Protein AF-A0A1D9BB18-F1 (afdb_monomer)

Solvent-accessible surface area (backbone atoms only — not comparable to full-atom values): 7999 Å² total; per-residue (Å²): 136,85,79,82,79,79,83,80,82,73,86,51,72,66,56,55,52,52,49,52,52,54,51,51,54,53,50,54,52,51,54,51,51,53,55,52,52,53,50,52,51,51,54,53,50,52,49,52,51,38,48,51,52,28,53,52,53,41,49,53,48,51,51,42,22,69,76,50,79,64,62,58,87,60,49,74,48,77,45,83,54,94,90,47,59,33,42,39,34,37,45,72,45,86,51,99,67,30,36,36,44,36,22,36,26,33,37,60,48,100,82,74,45,81,46,74,45,78,47,73,49,76,45,65,60,82,84,78,86,72,76,81,79,84,129

Sequence (135 aa):
MGTAMSKQNGFSLIEVLISAVIIGVAAIVLARFQGEMMRGTMLAGERNEAVFLAQTKLEEARQAMLQTAGAVAAGATTVTGRTTSFTVTTAVGAGAASNRVQVTVAWTDAQNAGQRVVVMSNVPHNAGAVAAPPS

Nearest PDB structures (foldseek):
  6m82-assembly1_A-2  TM=7.960E-01  e=1.010E-01  Streptomyces fradiae
  6m83-assembly1_A-2  TM=7.903E-01  e=1.576E-01  Streptomyces fradiae
  4oqe-assembly1_A  TM=7.486E-01  e=1.491E-01  Streptomyces fradiae
  4oqd-assembly2_C  TM=7.799E-01  e=1.761E-01  Streptomyces fradiae
  3bxo-assembly1_B  TM=7.547E-01  e=5.661E-01  Streptomyces venezuelae

pLDDT: mean 87.96, std 12.68, range [47.84, 98.44]

Mean predicted aligned error: 9.13 Å

Radius of gyration: 31.16 Å; Cα contacts (8 Å, |Δi|>4): 157; chains: 1; bounding box: 75×40×101 Å

Secondary structure (DSSP, 8-state):
---------PPPHHHHHHHHHHHHHHHHHHHHHHHHHHHHHHHHHHHHHHHHHHHHHHHHHHHHHHHTTT----EEEEEE-SSSEEEEEEEEE--SSEEEEEEEEEEE-TTS-EEEEEEEEEEE-------PPP-

Foldseek 3Di:
DDDDDDDDDDDDPVNVVVVVVVVVVVVVVVVVVVVVVVLVVVVVVVVVVQVVVQVVVQVVQLVVCQVVQHDGDFDWDWDDDDQWIWIWTWDWADDDFWIKIKIKIWTQGPVRDIDIDIDMDTGGGCPPPPDDDDD

Structure (mmCIF, N/CA/C/O backbone):
data_AF-A0A1D9BB18-F1
#
_entry.id   AF-A0A1D9BB18-F1
#
loop_
_atom_site.group_PDB
_atom_site.id
_atom_site.type_symbol
_atom_site.label_atom_id
_atom_site.label_alt_id
_atom_site.label_comp_id
_atom_site.label_asym_id
_atom_site.label_entity_id
_atom_site.label_seq_id
_atom_site.pdbx_PDB_ins_code
_atom_site.Cartn_x
_atom_site.Cartn_y
_atom_site.Cartn_z
_atom_site.occupancy
_atom_site.B_iso_or_equiv
_atom_site.auth_seq_id
_atom_site.auth_comp_id
_atom_site.auth_asym_id
_atom_site.auth_atom_id
_atom_site.pdbx_PDB_model_num
ATOM 1 N N . MET A 1 1 ? -53.951 30.790 49.447 1.00 55.12 1 MET A N 1
ATOM 2 C CA . MET A 1 1 ? -52.999 30.727 48.319 1.00 55.12 1 MET A CA 1
ATOM 3 C C . MET A 1 1 ? -52.118 29.505 48.552 1.00 55.12 1 MET A C 1
ATOM 5 O O . MET A 1 1 ? -51.197 29.577 49.349 1.00 55.12 1 MET A O 1
ATOM 9 N N . GLY A 1 2 ? -52.522 28.343 48.029 1.00 55.94 2 GLY A N 1
ATOM 10 C CA . GLY A 1 2 ? -51.846 27.068 48.296 1.00 55.94 2 GLY A CA 1
ATOM 11 C C . GLY A 1 2 ? -50.693 26.864 47.322 1.00 55.94 2 GLY A C 1
ATOM 12 O O . GLY A 1 2 ? -50.916 26.814 46.116 1.00 55.94 2 GLY A O 1
ATOM 13 N N . THR A 1 3 ? -49.469 26.779 47.829 1.00 66.56 3 THR A N 1
ATOM 14 C CA . THR A 1 3 ? -48.289 26.431 47.039 1.00 66.56 3 THR A CA 1
ATOM 15 C C . THR A 1 3 ? -48.303 24.926 46.775 1.00 66.56 3 THR A C 1
ATOM 17 O O . THR A 1 3 ? -48.163 24.114 47.688 1.00 66.56 3 THR A O 1
ATOM 20 N N . ALA A 1 4 ? -48.518 24.531 45.520 1.00 63.97 4 ALA A N 1
ATOM 21 C CA . ALA A 1 4 ? -48.378 23.140 45.109 1.00 63.97 4 ALA A CA 1
ATOM 22 C C . ALA A 1 4 ? -46.899 22.738 45.224 1.00 63.97 4 ALA A C 1
ATOM 24 O O . ALA A 1 4 ? -46.048 23.236 44.489 1.00 63.97 4 ALA A O 1
ATOM 25 N N . MET A 1 5 ? -46.584 21.866 46.180 1.00 66.75 5 MET A N 1
ATOM 26 C CA . MET A 1 5 ? -45.234 21.350 46.380 1.00 66.75 5 MET A CA 1
ATOM 27 C C . MET A 1 5 ? -44.941 20.302 45.299 1.00 66.75 5 MET A C 1
ATOM 29 O O . MET A 1 5 ? -45.497 19.204 45.312 1.00 66.75 5 MET A O 1
ATOM 33 N N . SER A 1 6 ? -44.098 20.651 44.326 1.00 70.50 6 SER A N 1
ATOM 34 C CA . SER A 1 6 ? -43.636 19.724 43.292 1.00 70.50 6 SER A CA 1
ATOM 35 C C . SER A 1 6 ? -42.808 18.607 43.935 1.00 70.50 6 SER A C 1
ATOM 37 O O . SER A 1 6 ? -41.748 18.878 44.503 1.00 70.50 6 SER A O 1
ATOM 39 N N . LYS A 1 7 ? -43.266 17.353 43.848 1.00 71.50 7 LYS A N 1
ATOM 40 C CA . LYS A 1 7 ? -42.459 16.189 44.240 1.00 71.50 7 LYS A CA 1
ATOM 41 C C . LYS A 1 7 ? -41.242 16.096 43.320 1.00 71.50 7 LYS A C 1
ATOM 43 O O . LYS A 1 7 ? -41.381 15.825 42.131 1.00 71.50 7 LYS A O 1
ATOM 48 N N . GLN A 1 8 ? -40.058 16.333 43.874 1.00 70.94 8 GLN A N 1
ATOM 49 C CA . GLN A 1 8 ? -38.796 16.048 43.201 1.00 70.94 8 GLN A CA 1
ATOM 50 C C . GLN A 1 8 ? -38.583 14.532 43.219 1.00 70.94 8 GLN A C 1
ATOM 52 O O . GLN A 1 8 ? -38.280 13.952 44.260 1.00 70.94 8 GLN A O 1
ATOM 57 N N . ASN A 1 9 ? -38.785 13.883 42.074 1.00 72.69 9 ASN A N 1
ATOM 58 C CA . ASN A 1 9 ? -38.415 12.483 41.895 1.00 72.69 9 ASN A CA 1
ATOM 59 C C . ASN A 1 9 ? -36.897 12.434 41.672 1.00 72.69 9 ASN A C 1
ATOM 61 O O . ASN A 1 9 ? -36.410 12.903 40.646 1.00 72.69 9 ASN A O 1
ATOM 65 N N . GLY A 1 10 ? -36.151 11.945 42.664 1.00 73.69 10 GLY A N 1
ATOM 66 C CA . GLY A 1 10 ? -34.711 11.713 42.538 1.00 73.69 10 GLY A CA 1
ATOM 67 C C . GLY A 1 10 ? -34.398 10.503 41.652 1.00 73.69 10 GLY A C 1
ATOM 68 O O . GLY A 1 10 ? -35.246 9.633 41.460 1.00 73.69 10 GLY A O 1
ATOM 69 N N . PHE A 1 11 ? -33.171 10.442 41.134 1.00 76.50 11 PHE A N 1
ATOM 70 C CA . PHE A 1 11 ? -32.680 9.299 40.362 1.00 76.50 11 PHE A CA 1
ATOM 71 C C . PHE A 1 11 ? -32.554 8.054 41.243 1.00 76.50 11 PHE A C 1
ATOM 73 O O . PHE A 1 11 ? -32.025 8.117 42.357 1.00 76.50 11 PHE A O 1
ATOM 80 N N . SER A 1 12 ? -33.014 6.911 40.736 1.00 88.44 12 SER A N 1
ATOM 81 C CA . SER A 1 12 ? -32.839 5.634 41.431 1.00 88.44 12 SER A CA 1
ATOM 82 C C . SER A 1 12 ? -31.416 5.100 41.235 1.00 88.44 12 SER A C 1
ATOM 84 O O . SER A 1 12 ? -30.830 5.251 40.165 1.00 88.44 12 SER A O 1
ATOM 86 N N . LEU A 1 13 ? -30.855 4.409 42.234 1.00 91.06 13 LEU A N 1
ATOM 87 C CA . LEU A 1 13 ? -29.525 3.789 42.120 1.00 91.06 13 LEU A CA 1
ATOM 88 C C . LEU A 1 13 ? -29.441 2.839 40.912 1.00 91.06 13 LEU A C 1
ATOM 90 O O . LEU A 1 13 ? -28.436 2.822 40.205 1.00 91.06 13 LEU A O 1
ATOM 94 N N . ILE A 1 14 ? -30.514 2.089 40.637 1.00 93.00 14 ILE A N 1
ATOM 95 C CA . ILE A 1 14 ? -30.572 1.181 39.484 1.00 93.00 14 ILE A CA 1
ATOM 96 C C . ILE A 1 14 ? -30.512 1.935 38.152 1.00 93.00 14 ILE A C 1
ATOM 98 O O . ILE A 1 14 ? -29.902 1.458 37.203 1.00 93.00 14 ILE A O 1
ATOM 102 N N . GLU A 1 15 ? -31.090 3.132 38.088 1.00 93.44 15 GLU A N 1
ATOM 103 C CA . GLU A 1 15 ? -31.108 3.962 36.884 1.00 93.44 15 GLU A CA 1
ATOM 104 C C . GLU A 1 15 ? -29.708 4.495 36.564 1.00 93.44 15 GLU A C 1
ATOM 106 O O . GLU A 1 15 ? -29.271 4.457 35.412 1.00 93.44 15 GLU A O 1
ATOM 111 N N . VAL A 1 16 ? -28.960 4.896 37.597 1.00 94.81 16 VAL A N 1
ATOM 112 C CA . VAL A 1 16 ? -27.552 5.294 37.463 1.00 94.81 16 VAL A CA 1
ATOM 113 C C . VAL A 1 16 ? -26.694 4.111 37.012 1.00 94.81 16 VAL A C 1
ATOM 115 O O . VAL A 1 16 ? -25.857 4.273 36.126 1.00 94.81 16 VAL A O 1
ATOM 118 N N . LEU A 1 17 ? -26.923 2.912 37.557 1.00 96.69 17 LEU A N 1
ATOM 119 C CA . LEU A 1 17 ? -26.198 1.704 37.149 1.00 96.69 17 LEU A CA 1
ATOM 120 C C . LEU A 1 17 ? -26.494 1.313 35.696 1.00 96.69 17 LEU A C 1
ATOM 122 O O . LEU A 1 17 ? -25.565 1.023 34.946 1.00 96.69 17 LEU A O 1
ATOM 126 N N . ILE A 1 18 ? -27.758 1.361 35.267 1.00 96.19 18 ILE A N 1
ATOM 127 C CA . ILE A 1 18 ? -28.137 1.100 33.870 1.00 96.19 18 ILE A CA 1
ATOM 128 C C . ILE A 1 18 ? -27.487 2.135 32.946 1.00 96.19 18 ILE A C 1
ATOM 130 O O . ILE A 1 18 ? -26.890 1.770 31.934 1.00 96.19 18 ILE A O 1
ATOM 134 N N . SER A 1 19 ? -27.533 3.415 33.319 1.00 96.88 19 SER A N 1
ATOM 135 C CA . SER A 1 19 ? -26.901 4.496 32.555 1.00 96.88 19 SER A CA 1
ATOM 136 C C . SER A 1 19 ? -25.390 4.289 32.432 1.00 96.88 19 SER A C 1
ATOM 138 O O . SER A 1 19 ? -24.836 4.402 31.339 1.00 96.88 19 SER A O 1
ATOM 140 N N . ALA A 1 20 ? -24.722 3.913 33.526 1.00 96.81 20 ALA A N 1
ATOM 141 C CA . ALA A 1 20 ? -23.294 3.614 33.531 1.00 96.81 20 ALA A CA 1
ATOM 142 C C . ALA A 1 20 ? -22.947 2.435 32.608 1.00 96.81 20 ALA A C 1
ATOM 144 O O . ALA A 1 20 ? -21.962 2.506 31.876 1.00 96.81 20 ALA A O 1
ATOM 145 N N . VAL A 1 21 ? -23.772 1.382 32.583 1.00 98.12 21 VAL A N 1
ATOM 146 C CA . VAL A 1 21 ? -23.590 0.244 31.668 1.00 98.12 21 VAL A CA 1
ATOM 147 C C . VAL A 1 21 ? -23.740 0.681 30.211 1.00 98.12 21 VAL A C 1
ATOM 149 O O . VAL A 1 21 ? -22.887 0.349 29.389 1.00 98.12 21 VAL A O 1
ATOM 152 N N . ILE A 1 22 ? -24.775 1.460 29.885 1.00 98.12 22 ILE A N 1
ATOM 153 C CA . ILE A 1 22 ? -25.003 1.959 28.520 1.00 98.12 22 ILE A CA 1
ATOM 154 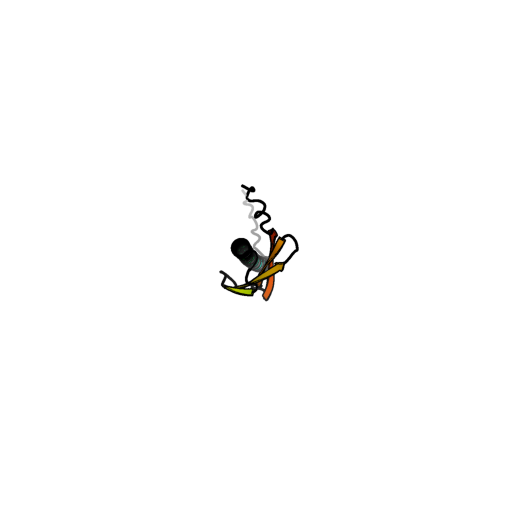C C . ILE A 1 22 ? -23.814 2.807 28.050 1.00 98.12 22 ILE A C 1
ATOM 156 O O . ILE A 1 22 ? -23.291 2.585 26.957 1.00 98.12 22 ILE A O 1
ATOM 160 N N . ILE A 1 23 ? -23.345 3.737 28.888 1.00 98.19 23 ILE A N 1
ATOM 161 C CA . ILE A 1 23 ? -22.183 4.584 28.587 1.00 98.19 23 ILE A CA 1
ATOM 162 C C . ILE A 1 23 ? -20.918 3.733 28.435 1.00 98.19 23 ILE A C 1
ATOM 164 O O . ILE A 1 23 ? -20.143 3.954 27.505 1.00 98.19 23 ILE A O 1
ATOM 168 N N . GLY A 1 24 ? -20.723 2.735 29.299 1.00 98.44 24 GLY A N 1
ATOM 169 C CA . GLY A 1 24 ? -19.590 1.815 29.220 1.00 98.44 24 GLY A CA 1
ATOM 170 C C . GLY A 1 24 ? -19.546 1.061 27.890 1.00 98.44 24 GLY A C 1
ATOM 171 O O . GLY A 1 24 ? -18.508 1.030 27.229 1.00 98.44 24 GLY A O 1
ATOM 172 N N . VAL A 1 25 ? -20.681 0.517 27.444 1.00 98.25 25 VAL A N 1
ATOM 173 C CA . VAL A 1 25 ? -20.781 -0.166 26.144 1.00 98.25 25 VAL A CA 1
ATOM 174 C C . VAL A 1 25 ? -20.522 0.807 24.991 1.00 98.25 25 VAL A C 1
ATOM 176 O O . VAL A 1 25 ? -19.739 0.493 24.092 1.00 98.25 25 VAL A O 1
ATOM 179 N N . ALA A 1 26 ? -21.116 2.002 25.030 1.00 98.06 26 ALA A N 1
ATOM 180 C CA . ALA A 1 26 ? -20.902 3.025 24.009 1.00 98.06 26 ALA A CA 1
ATOM 181 C C . ALA A 1 26 ? -19.420 3.432 23.900 1.00 98.06 26 ALA A C 1
ATOM 183 O O . ALA A 1 26 ? -18.883 3.537 22.795 1.00 98.06 26 ALA A O 1
ATOM 184 N N . ALA A 1 27 ? -18.732 3.589 25.034 1.00 98.19 27 ALA A N 1
ATOM 185 C CA . ALA A 1 27 ? -17.313 3.923 25.077 1.00 98.19 27 ALA A CA 1
ATOM 186 C C . ALA A 1 27 ? -16.432 2.822 24.463 1.00 98.19 27 ALA A C 1
ATOM 188 O O . ALA A 1 27 ? -15.505 3.130 23.714 1.00 98.19 27 ALA A O 1
ATOM 189 N N . ILE A 1 28 ? -16.739 1.542 24.712 1.00 98.12 28 ILE A N 1
ATOM 190 C CA . ILE A 1 28 ? -16.004 0.411 24.118 1.00 98.12 28 ILE A CA 1
ATOM 191 C C . ILE A 1 28 ? -16.156 0.405 22.594 1.00 98.12 28 ILE A C 1
ATOM 193 O O . ILE A 1 28 ? -15.169 0.244 21.873 1.00 98.12 28 ILE A O 1
ATOM 197 N N . VAL A 1 29 ? -17.378 0.599 22.089 1.00 97.88 29 VAL A N 1
ATOM 198 C CA . VAL A 1 29 ? -17.634 0.657 20.642 1.00 97.88 29 VAL A CA 1
ATOM 199 C C . VAL A 1 29 ? -16.862 1.811 20.008 1.00 97.88 29 VAL A C 1
ATOM 201 O O . VAL A 1 29 ? -16.175 1.615 19.005 1.00 97.88 29 VAL A O 1
ATOM 204 N N . LEU A 1 30 ? -16.908 2.994 20.624 1.00 97.75 30 LEU A N 1
ATOM 205 C CA . LEU A 1 30 ? -16.191 4.167 20.137 1.00 97.75 30 LEU A CA 1
ATOM 206 C C . LEU A 1 30 ? -14.670 3.951 20.126 1.00 97.75 30 LEU A C 1
ATOM 208 O O . LEU A 1 30 ? -14.011 4.302 19.149 1.00 97.75 30 LEU A O 1
ATOM 212 N N . ALA A 1 31 ? -14.111 3.341 21.172 1.00 97.06 31 ALA A N 1
ATOM 213 C CA . ALA A 1 31 ? -12.685 3.035 21.240 1.00 97.06 31 ALA A CA 1
ATOM 214 C C . ALA A 1 31 ? -12.248 2.094 20.104 1.00 97.06 31 ALA A C 1
ATOM 216 O O . ALA A 1 31 ? -11.216 2.314 19.467 1.00 97.06 31 ALA A O 1
ATOM 217 N N . ARG A 1 32 ? -13.059 1.072 19.799 1.00 95.88 32 ARG A N 1
ATOM 218 C CA . ARG A 1 32 ? -12.797 0.164 18.673 1.00 95.88 32 ARG A CA 1
ATOM 219 C C . ARG A 1 32 ? -12.862 0.883 17.328 1.00 95.88 32 ARG A C 1
ATOM 221 O O . ARG A 1 32 ? -11.955 0.714 16.517 1.00 95.88 32 ARG A O 1
ATOM 228 N N . PHE A 1 33 ? -13.882 1.714 17.127 1.00 96.38 33 PHE A N 1
ATOM 229 C CA . PHE A 1 33 ? -14.044 2.502 15.907 1.00 96.38 33 PHE A CA 1
ATOM 230 C C . PHE A 1 33 ? -12.846 3.429 15.654 1.00 96.38 33 PHE A C 1
ATOM 232 O O . PHE A 1 33 ? -12.308 3.458 14.548 1.00 96.38 33 PHE A O 1
ATOM 239 N N . GLN A 1 34 ? -12.368 4.133 16.686 1.00 96.25 34 GLN A N 1
ATOM 240 C CA . GLN A 1 34 ? -11.176 4.981 16.571 1.00 96.25 34 GLN A CA 1
ATOM 241 C C . GLN A 1 34 ? -9.940 4.171 16.151 1.00 96.25 34 GLN A C 1
ATOM 243 O O . GLN A 1 34 ? -9.201 4.588 15.257 1.00 96.25 34 GLN A O 1
ATOM 248 N N . GLY A 1 35 ? -9.746 2.985 16.737 1.00 93.00 35 GLY A N 1
ATOM 249 C CA . GLY A 1 35 ? -8.650 2.087 16.371 1.00 93.00 35 GLY A CA 1
ATOM 250 C C . GLY A 1 35 ? -8.707 1.626 14.911 1.00 93.00 35 GLY A C 1
ATOM 251 O O . GLY A 1 35 ? -7.684 1.616 14.225 1.00 93.00 35 GLY A O 1
ATOM 252 N N . GLU A 1 36 ? -9.891 1.277 14.408 1.00 94.06 36 GLU A N 1
ATOM 253 C CA . GLU A 1 36 ? -10.089 0.882 13.007 1.00 94.06 36 GLU A CA 1
ATOM 254 C C . GLU A 1 36 ? -9.844 2.046 12.040 1.00 94.06 36 GLU A C 1
ATOM 256 O O . GLU A 1 36 ? -9.161 1.876 11.030 1.00 94.06 36 GLU A O 1
ATOM 261 N N . MET A 1 37 ? -10.314 3.246 12.377 1.00 95.50 37 MET A N 1
ATOM 262 C CA . MET A 1 37 ? -10.139 4.439 11.549 1.00 95.50 37 MET A CA 1
ATOM 263 C C . MET A 1 37 ? -8.664 4.854 11.423 1.00 95.50 37 MET A C 1
ATOM 265 O O . MET A 1 37 ? -8.191 5.155 10.321 1.00 95.50 37 MET A O 1
ATOM 269 N N . MET A 1 38 ? -7.898 4.809 12.519 1.00 93.50 38 MET A N 1
ATOM 270 C CA . MET A 1 38 ? -6.452 5.065 12.478 1.00 93.50 38 MET A CA 1
ATOM 271 C C . MET A 1 38 ? -5.721 4.039 11.604 1.00 93.50 38 MET A C 1
ATOM 273 O O . MET A 1 38 ? -4.901 4.414 10.766 1.00 93.50 38 MET A O 1
ATOM 277 N N . ARG A 1 39 ? -6.054 2.748 11.739 1.00 92.00 39 ARG A N 1
ATOM 278 C CA . ARG A 1 39 ? -5.481 1.677 10.904 1.00 92.00 39 ARG A CA 1
ATOM 279 C C . ARG A 1 39 ? -5.804 1.869 9.427 1.00 92.00 39 ARG A C 1
ATOM 281 O O . ARG A 1 39 ? -4.903 1.774 8.599 1.00 92.00 39 ARG A O 1
ATOM 288 N N . GLY A 1 40 ? -7.055 2.199 9.105 1.00 93.38 40 GLY A N 1
ATOM 289 C CA . GLY A 1 40 ? -7.473 2.501 7.737 1.00 93.38 40 GLY A CA 1
ATOM 290 C C . GLY A 1 40 ? -6.689 3.667 7.132 1.00 93.38 40 GLY A C 1
ATOM 291 O 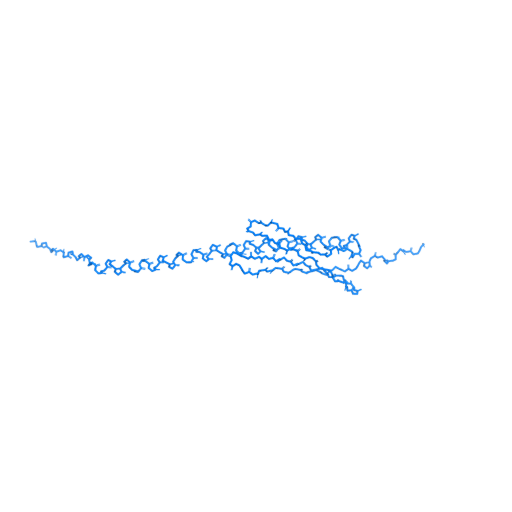O . GLY A 1 40 ? -6.283 3.605 5.973 1.00 93.38 40 GLY A O 1
ATOM 292 N N . THR A 1 41 ? -6.396 4.692 7.935 1.00 93.69 41 THR A N 1
ATOM 293 C CA . THR A 1 41 ? -5.613 5.860 7.506 1.00 93.69 41 THR A CA 1
ATOM 294 C C . THR A 1 41 ? -4.152 5.497 7.227 1.00 93.69 41 THR A C 1
ATOM 296 O O . THR A 1 41 ? -3.603 5.917 6.209 1.00 93.69 41 THR A O 1
ATOM 299 N N . MET A 1 42 ? -3.527 4.683 8.087 1.00 93.19 42 MET A N 1
ATOM 300 C CA . MET A 1 42 ? -2.159 4.194 7.863 1.00 93.19 42 MET A CA 1
ATOM 301 C C . MET A 1 42 ? -2.067 3.334 6.601 1.00 93.19 42 MET A C 1
ATOM 303 O O . MET A 1 42 ? -1.226 3.605 5.749 1.00 93.19 42 MET A O 1
ATOM 307 N N . LEU A 1 43 ? -2.980 2.372 6.428 1.00 95.06 43 LEU A N 1
ATOM 308 C CA . LEU A 1 43 ? -3.016 1.511 5.243 1.00 95.06 43 LEU A CA 1
ATOM 309 C C . LEU A 1 43 ? -3.227 2.318 3.952 1.00 95.06 43 LEU A C 1
ATOM 311 O O . LEU A 1 43 ? -2.603 2.036 2.930 1.00 95.06 43 LEU A O 1
ATOM 315 N N . ALA A 1 44 ? -4.092 3.336 3.979 1.00 95.50 44 ALA A N 1
ATOM 316 C CA . ALA A 1 44 ? -4.273 4.235 2.841 1.00 95.50 44 ALA A CA 1
ATOM 317 C C . ALA A 1 44 ? -2.987 5.022 2.529 1.00 95.50 44 ALA A C 1
ATOM 319 O O . ALA A 1 44 ? -2.616 5.155 1.363 1.00 95.50 44 ALA A O 1
ATOM 320 N N . GLY A 1 45 ? -2.280 5.494 3.561 1.00 95.75 45 GLY A N 1
ATOM 321 C CA . GLY A 1 45 ? -0.979 6.148 3.423 1.00 95.75 45 GLY A CA 1
ATOM 322 C C . GLY A 1 45 ? 0.075 5.241 2.784 1.00 95.75 45 GLY A C 1
ATOM 323 O O . GLY A 1 45 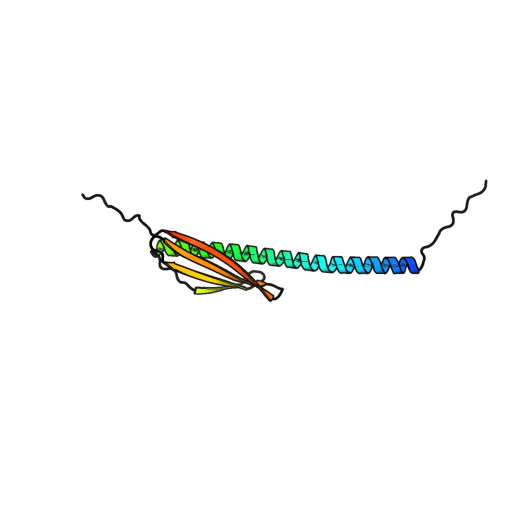? 0.701 5.639 1.804 1.00 95.75 45 GLY A O 1
ATOM 324 N N . GLU A 1 46 ? 0.206 4.010 3.278 1.00 96.38 46 GLU A N 1
ATOM 325 C CA . GLU A 1 46 ? 1.116 2.994 2.732 1.00 96.38 46 GLU A CA 1
ATOM 326 C C . GLU A 1 46 ? 0.811 2.677 1.269 1.00 96.38 46 GLU A C 1
ATOM 328 O O . GLU A 1 46 ? 1.721 2.599 0.448 1.00 96.38 46 GLU A O 1
ATOM 333 N N . ARG A 1 47 ? -0.472 2.542 0.910 1.00 96.50 47 ARG A N 1
ATOM 334 C CA . ARG A 1 47 ? -0.890 2.307 -0.479 1.00 96.50 47 ARG A CA 1
ATOM 335 C C . ARG A 1 47 ? -0.541 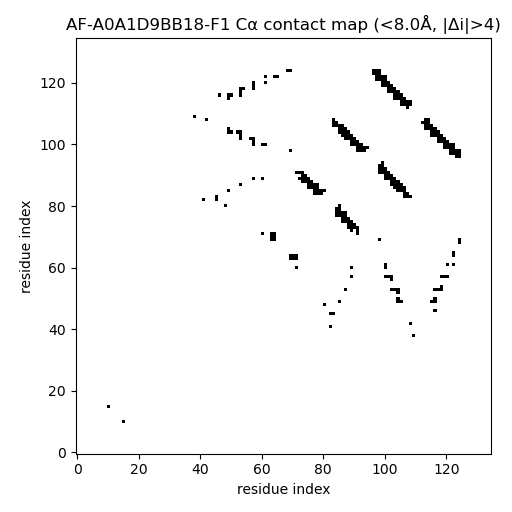3.477 -1.390 1.00 96.50 47 ARG A C 1
ATOM 337 O O . ARG A 1 47 ? -0.057 3.245 -2.494 1.00 96.50 47 ARG A O 1
ATOM 344 N N . ASN A 1 48 ? -0.761 4.710 -0.942 1.00 97.06 48 ASN A N 1
ATOM 345 C CA . ASN A 1 48 ? -0.414 5.897 -1.723 1.00 97.06 48 ASN A CA 1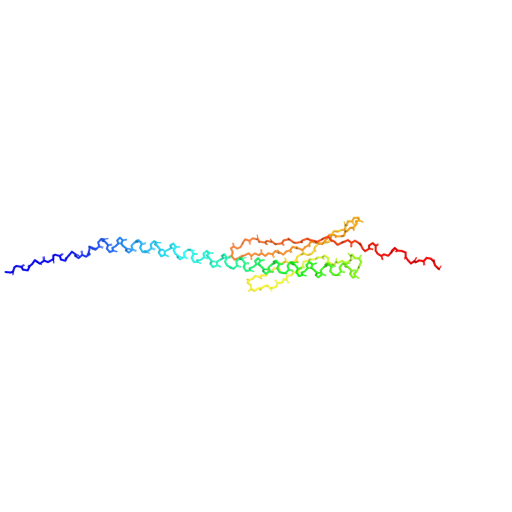
ATOM 346 C C . ASN A 1 48 ? 1.099 5.987 -1.955 1.00 97.06 48 ASN A C 1
ATOM 348 O O . ASN A 1 48 ? 1.535 6.255 -3.074 1.00 97.06 48 ASN A O 1
ATOM 352 N N . GLU A 1 49 ? 1.897 5.706 -0.925 1.00 97.00 49 GLU A N 1
ATOM 353 C CA . GLU A 1 49 ? 3.355 5.652 -1.034 1.00 97.00 49 GLU A CA 1
ATOM 354 C C . GLU A 1 49 ? 3.809 4.522 -1.969 1.00 97.00 49 GLU A C 1
ATOM 356 O O . GLU A 1 49 ? 4.619 4.751 -2.865 1.00 97.00 49 GLU A O 1
ATOM 361 N N . ALA A 1 50 ? 3.223 3.329 -1.847 1.00 97.56 50 ALA A N 1
ATOM 362 C CA . ALA A 1 50 ? 3.516 2.203 -2.725 1.00 97.56 50 ALA A CA 1
ATOM 363 C C . ALA A 1 50 ? 3.183 2.500 -4.193 1.00 97.56 50 ALA A C 1
ATOM 365 O O . ALA A 1 50 ? 3.969 2.158 -5.074 1.00 97.56 50 ALA A O 1
ATOM 366 N N . VAL A 1 51 ? 2.048 3.152 -4.474 1.00 97.62 51 VAL A N 1
ATOM 367 C CA . VAL A 1 51 ? 1.674 3.586 -5.831 1.00 97.62 51 VAL A CA 1
ATOM 368 C C . VAL A 1 51 ? 2.668 4.612 -6.364 1.00 97.62 51 VAL A C 1
ATOM 370 O O . VAL A 1 51 ? 3.118 4.480 -7.502 1.00 97.62 51 VAL A O 1
ATOM 373 N N . PHE A 1 52 ? 3.051 5.596 -5.552 1.00 96.88 52 PHE A N 1
ATOM 374 C CA . PHE A 1 52 ? 4.037 6.599 -5.944 1.00 96.88 52 PHE A CA 1
ATOM 375 C C . PHE A 1 52 ? 5.401 5.966 -6.263 1.00 96.88 52 PHE A C 1
ATOM 377 O O . PHE A 1 52 ? 5.987 6.242 -7.314 1.00 96.88 52 PHE A O 1
ATOM 384 N N . LEU A 1 53 ? 5.880 5.056 -5.407 1.00 96.75 53 LEU A N 1
ATOM 385 C CA . LEU A 1 53 ? 7.108 4.293 -5.637 1.00 96.75 53 LEU A CA 1
ATOM 386 C C . LEU A 1 53 ? 7.008 3.437 -6.904 1.00 96.75 53 LEU A C 1
ATOM 388 O O . LEU A 1 53 ? 7.938 3.425 -7.710 1.00 96.75 53 LEU A O 1
ATOM 392 N N . ALA A 1 54 ? 5.878 2.757 -7.106 1.00 97.25 54 ALA A N 1
ATOM 393 C CA . ALA A 1 54 ? 5.632 1.924 -8.276 1.00 97.25 54 ALA A CA 1
ATOM 394 C C . ALA A 1 54 ? 5.699 2.744 -9.571 1.00 97.25 54 ALA A C 1
ATOM 396 O O . ALA A 1 54 ? 6.392 2.352 -10.507 1.00 97.25 54 ALA A O 1
ATOM 397 N N . GLN A 1 55 ? 5.018 3.892 -9.616 1.00 96.94 55 GLN A N 1
ATOM 398 C CA . GLN A 1 55 ? 4.999 4.783 -10.778 1.00 96.94 55 GLN A CA 1
ATOM 399 C C . GLN A 1 55 ? 6.377 5.378 -11.064 1.00 96.94 55 GLN A C 1
ATOM 401 O O . GLN A 1 55 ? 6.830 5.343 -12.205 1.00 96.94 55 GLN A O 1
ATOM 406 N N . THR A 1 56 ? 7.069 5.857 -10.028 1.00 96.00 56 THR A N 1
ATOM 407 C CA . THR A 1 56 ? 8.421 6.417 -10.162 1.00 96.00 56 THR A CA 1
ATOM 408 C C . THR A 1 56 ? 9.381 5.379 -10.737 1.00 96.00 56 THR A C 1
ATOM 410 O O . THR A 1 56 ? 10.066 5.634 -11.724 1.00 96.00 56 THR A O 1
ATOM 413 N N . LYS A 1 57 ? 9.381 4.163 -10.181 1.00 94.75 57 LYS A N 1
ATOM 414 C CA . LYS A 1 57 ? 10.262 3.076 -10.628 1.00 94.75 57 LYS A CA 1
ATOM 415 C C . LYS A 1 57 ? 9.896 2.553 -12.014 1.00 94.75 57 LYS A C 1
ATOM 417 O O . LYS A 1 57 ? 10.785 2.174 -12.774 1.00 94.75 57 LYS A O 1
ATOM 422 N N . LEU A 1 58 ? 8.609 2.552 -12.362 1.00 95.00 58 LEU A N 1
ATOM 423 C CA . LEU A 1 58 ? 8.157 2.210 -13.708 1.00 95.00 58 LEU A CA 1
ATOM 424 C C . LEU A 1 58 ? 8.667 3.226 -14.729 1.00 95.00 58 LEU A C 1
ATOM 426 O O . LEU A 1 58 ? 9.135 2.822 -15.789 1.00 95.00 58 LEU A O 1
ATOM 430 N N . GLU A 1 59 ? 8.601 4.518 -14.413 1.00 93.56 59 GLU A N 1
ATOM 431 C CA . GLU A 1 59 ? 9.079 5.574 -15.303 1.00 93.56 59 GLU A CA 1
ATOM 432 C C . GLU A 1 59 ? 10.603 5.547 -15.444 1.00 93.56 59 GLU A C 1
ATOM 434 O O . GLU A 1 59 ? 11.104 5.600 -16.564 1.00 93.56 59 GLU A O 1
ATOM 439 N N . GLU A 1 60 ? 11.347 5.358 -14.351 1.00 92.00 60 GLU A N 1
ATOM 440 C CA . GLU A 1 60 ? 12.800 5.142 -14.398 1.00 92.00 60 GLU A CA 1
ATOM 441 C C . GLU A 1 60 ? 13.160 3.959 -15.310 1.00 92.00 60 GLU A C 1
ATOM 443 O O . GLU A 1 60 ? 14.017 4.080 -16.188 1.00 92.00 60 GLU A O 1
ATOM 448 N N . ALA A 1 61 ? 12.472 2.825 -15.151 1.00 91.31 61 ALA A N 1
ATOM 449 C CA . ALA A 1 61 ? 12.684 1.647 -15.984 1.00 91.31 61 ALA A CA 1
ATOM 450 C C . ALA A 1 61 ? 12.292 1.898 -17.449 1.00 91.31 61 ALA A C 1
ATOM 452 O O . ALA A 1 61 ? 12.994 1.459 -18.359 1.00 91.31 61 ALA A O 1
ATOM 453 N N . ARG A 1 62 ? 11.206 2.636 -17.701 1.00 89.75 62 ARG A N 1
ATOM 454 C CA . ARG A 1 62 ? 10.763 3.013 -19.049 1.00 89.75 62 ARG A CA 1
ATOM 455 C C . ARG A 1 62 ? 11.790 3.900 -19.751 1.00 89.75 62 ARG A C 1
ATOM 457 O O . ARG A 1 62 ? 12.112 3.657 -20.910 1.00 89.75 62 ARG A O 1
ATOM 464 N N . GLN A 1 63 ? 12.310 4.906 -19.053 1.00 89.06 63 GLN A N 1
ATOM 465 C CA . GLN A 1 63 ? 13.342 5.804 -19.570 1.00 89.06 63 GLN A CA 1
ATOM 466 C C . GLN A 1 63 ? 14.637 5.045 -19.840 1.00 89.06 63 GLN A C 1
ATOM 468 O O . GLN A 1 63 ? 15.185 5.151 -20.934 1.00 89.06 63 GLN A O 1
ATOM 473 N N . ALA A 1 64 ? 15.078 4.209 -18.895 1.00 88.38 64 ALA A N 1
ATOM 474 C CA . ALA A 1 64 ? 16.234 3.344 -19.097 1.00 88.38 64 ALA A CA 1
ATOM 475 C C . ALA A 1 64 ? 16.061 2.488 -20.358 1.00 88.38 64 ALA A C 1
ATOM 477 O O . ALA A 1 64 ? 16.952 2.457 -21.197 1.00 88.38 64 ALA A O 1
ATOM 478 N N . MET A 1 65 ? 14.882 1.892 -20.552 1.00 86.75 65 MET A N 1
ATOM 479 C CA . MET A 1 65 ? 14.583 1.056 -21.712 1.00 86.75 65 MET A CA 1
ATOM 480 C C . MET A 1 65 ? 14.696 1.788 -23.052 1.00 86.75 65 MET A C 1
ATOM 482 O O . MET A 1 65 ? 15.171 1.201 -24.024 1.00 86.75 65 MET A O 1
ATOM 486 N N . LEU A 1 66 ? 14.263 3.050 -23.108 1.00 83.19 66 LEU A N 1
ATOM 487 C CA . LEU A 1 66 ? 14.386 3.881 -24.306 1.00 83.19 66 LEU A CA 1
ATOM 488 C C . LEU A 1 66 ? 15.845 4.257 -24.593 1.00 83.19 66 LEU A C 1
ATOM 490 O O . LEU A 1 66 ? 16.249 4.262 -25.752 1.00 83.19 66 LEU A O 1
ATOM 494 N N . GLN A 1 67 ? 16.637 4.518 -23.551 1.00 84.31 67 GLN A N 1
ATOM 495 C CA . GLN A 1 67 ? 18.035 4.940 -23.682 1.00 84.31 67 GLN A CA 1
ATOM 496 C C . GLN A 1 67 ? 18.992 3.778 -23.984 1.00 84.31 67 GLN A C 1
ATOM 498 O O . GLN A 1 67 ? 20.016 3.977 -24.631 1.00 84.31 67 GLN A O 1
ATOM 503 N N . THR A 1 68 ? 18.677 2.564 -23.528 1.00 79.50 68 THR A N 1
ATOM 504 C CA . THR A 1 68 ? 19.534 1.372 -23.670 1.00 79.50 68 THR A CA 1
ATOM 505 C C . THR A 1 68 ? 19.036 0.386 -24.729 1.00 79.50 68 THR A C 1
ATOM 507 O O . THR A 1 68 ? 19.450 -0.774 -24.732 1.00 79.50 68 THR A O 1
ATOM 510 N N . ALA A 1 69 ? 18.125 0.816 -25.611 1.00 70.31 69 ALA A N 1
ATOM 511 C CA . ALA A 1 69 ? 17.524 -0.018 -26.656 1.00 70.31 69 ALA A CA 1
ATOM 512 C C . ALA A 1 69 ? 16.924 -1.345 -26.133 1.00 70.31 69 ALA A C 1
ATOM 514 O O . ALA A 1 69 ? 16.988 -2.378 -26.796 1.00 70.31 69 ALA A O 1
ATOM 515 N N . GLY A 1 70 ? 16.320 -1.328 -24.940 1.00 67.81 70 GLY A N 1
ATOM 516 C CA . GLY A 1 70 ? 15.627 -2.490 -24.374 1.00 67.81 70 GLY A CA 1
ATOM 517 C C . GLY A 1 70 ? 16.302 -3.165 -23.178 1.00 67.81 70 GLY A C 1
ATOM 518 O O . GLY A 1 70 ? 15.672 -4.023 -22.560 1.00 67.81 70 GLY A O 1
ATOM 519 N N . ALA A 1 71 ? 17.531 -2.791 -22.810 1.00 69.75 71 ALA A N 1
ATOM 520 C CA . ALA A 1 71 ? 18.249 -3.413 -21.696 1.00 69.75 71 ALA A CA 1
ATOM 521 C C . ALA A 1 71 ? 17.958 -2.710 -20.357 1.00 69.75 71 ALA A C 1
ATOM 523 O O . ALA A 1 71 ? 18.540 -1.673 -20.040 1.00 69.75 71 ALA A O 1
ATOM 524 N N . VAL A 1 72 ? 17.071 -3.287 -19.542 1.00 80.62 72 VAL A N 1
ATOM 525 C CA . VAL A 1 72 ? 16.792 -2.825 -18.171 1.00 80.62 72 VAL A CA 1
ATOM 526 C C . VAL A 1 72 ? 17.086 -3.952 -17.190 1.00 80.62 72 VAL A C 1
ATOM 528 O O . VAL A 1 72 ? 16.684 -5.094 -17.413 1.00 80.62 72 VAL A O 1
ATOM 531 N N . ALA A 1 73 ? 17.775 -3.631 -16.09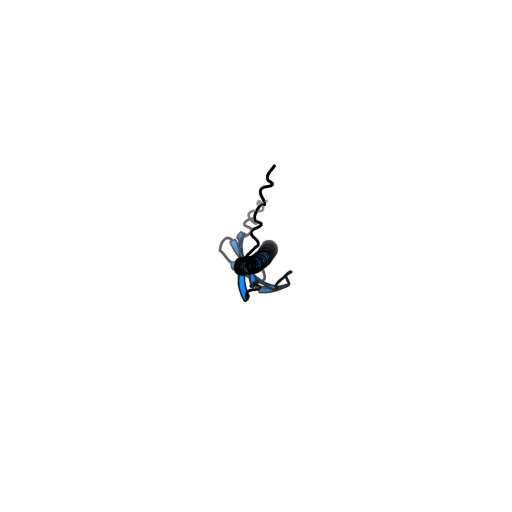5 1.00 77.62 7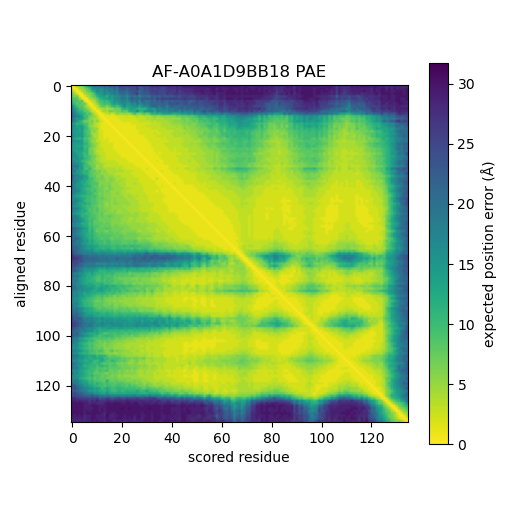3 ALA A N 1
ATOM 532 C CA . ALA A 1 73 ? 18.053 -4.594 -15.040 1.00 77.62 73 ALA A CA 1
ATOM 533 C C . ALA A 1 73 ? 16.750 -5.000 -14.333 1.00 77.62 73 ALA A C 1
ATOM 535 O O . ALA A 1 73 ? 16.081 -4.179 -13.702 1.00 77.62 73 ALA A O 1
ATOM 536 N N . ALA A 1 74 ? 16.396 -6.280 -14.441 1.00 86.56 74 ALA A N 1
ATOM 537 C CA . ALA A 1 74 ? 15.392 -6.887 -13.583 1.00 86.56 74 ALA A CA 1
ATOM 538 C C . ALA A 1 74 ? 16.004 -7.162 -12.204 1.00 86.56 74 ALA A C 1
ATOM 540 O O . ALA A 1 74 ? 17.180 -7.510 -12.093 1.00 86.56 74 ALA A O 1
ATOM 541 N N . GLY A 1 75 ? 15.208 -7.022 -11.151 1.00 92.12 75 GLY A N 1
ATOM 542 C CA . GLY A 1 75 ? 15.695 -7.233 -9.796 1.00 92.12 75 GLY A CA 1
ATOM 543 C C . GLY A 1 75 ? 14.729 -6.747 -8.734 1.00 92.12 75 GLY A C 1
ATOM 544 O O . GLY A 1 75 ? 13.710 -6.124 -9.036 1.00 92.12 75 GLY A O 1
ATOM 545 N N . ALA A 1 76 ? 15.068 -7.046 -7.484 1.00 94.19 76 ALA A N 1
ATOM 546 C CA . ALA A 1 76 ? 14.341 -6.585 -6.316 1.00 94.19 76 ALA A CA 1
ATOM 547 C C . ALA A 1 76 ? 15.235 -5.682 -5.465 1.00 94.19 76 ALA A C 1
ATOM 549 O O . ALA A 1 76 ? 16.416 -5.971 -5.279 1.00 94.19 76 ALA A O 1
ATOM 550 N N . THR A 1 77 ? 14.662 -4.608 -4.932 1.00 95.12 77 THR A N 1
ATOM 551 C CA . THR A 1 77 ? 15.319 -3.744 -3.953 1.00 95.12 77 THR A CA 1
ATOM 552 C C . THR A 1 77 ? 14.360 -3.411 -2.824 1.00 95.12 77 THR A C 1
ATOM 554 O O . THR A 1 77 ? 13.148 -3.322 -3.031 1.00 95.12 77 THR A O 1
ATOM 557 N N . THR A 1 78 ? 14.907 -3.174 -1.640 1.00 96.38 78 THR A N 1
ATOM 558 C CA . THR A 1 78 ? 14.130 -2.687 -0.501 1.00 96.38 78 THR A CA 1
ATOM 559 C C . THR A 1 78 ? 14.220 -1.170 -0.428 1.00 96.38 78 THR A C 1
ATOM 561 O O . THR A 1 78 ? 15.306 -0.601 -0.538 1.00 96.38 78 THR A O 1
ATOM 564 N N . VAL A 1 79 ? 13.078 -0.519 -0.237 1.00 95.88 79 VAL A N 1
ATOM 565 C CA . VAL A 1 79 ? 12.959 0.921 -0.009 1.00 95.88 79 VAL A CA 1
ATOM 566 C C . VAL A 1 79 ? 12.309 1.124 1.351 1.00 95.88 79 VAL A C 1
ATOM 568 O O . 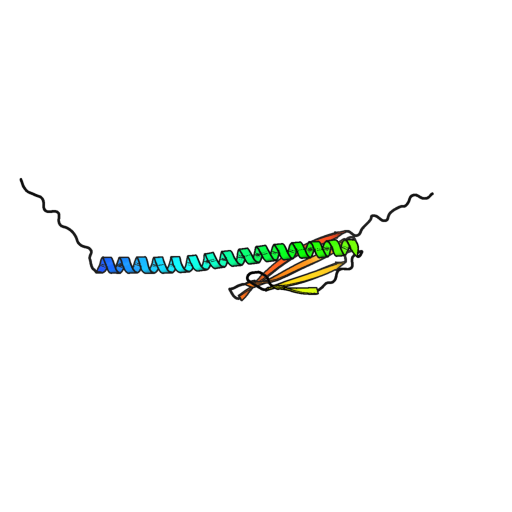VAL A 1 79 ? 11.194 0.659 1.584 1.00 95.88 79 VAL A O 1
ATOM 571 N N . THR A 1 80 ? 13.002 1.809 2.254 1.00 95.19 80 THR A N 1
ATOM 572 C CA . THR A 1 80 ? 12.429 2.201 3.544 1.00 95.19 80 THR A CA 1
ATOM 573 C C . THR A 1 80 ? 11.429 3.322 3.309 1.00 95.19 80 THR A C 1
ATOM 575 O O . THR A 1 80 ? 11.814 4.412 2.886 1.00 95.19 80 THR A O 1
ATOM 578 N N . GLY A 1 81 ? 10.154 3.037 3.551 1.00 90.12 81 GLY A N 1
ATOM 579 C CA . GLY A 1 81 ? 9.099 4.032 3.516 1.00 90.12 81 GLY A CA 1
ATOM 580 C C . GLY A 1 81 ? 8.906 4.720 4.858 1.00 90.12 81 GLY A C 1
ATOM 581 O O . GLY A 1 81 ? 9.682 4.539 5.800 1.00 90.12 81 GLY A O 1
ATOM 582 N N . ARG A 1 82 ? 7.840 5.514 4.966 1.00 87.38 82 ARG A N 1
ATOM 583 C CA . ARG A 1 82 ? 7.584 6.293 6.186 1.00 87.38 82 ARG A CA 1
ATOM 584 C C . ARG A 1 82 ? 7.057 5.463 7.354 1.00 87.38 82 ARG A C 1
ATOM 586 O O . ARG A 1 82 ? 7.349 5.781 8.504 1.00 87.38 82 ARG A O 1
ATOM 593 N N . THR A 1 83 ? 6.260 4.437 7.072 1.00 86.75 83 THR A N 1
ATOM 594 C CA . THR A 1 83 ? 5.654 3.568 8.098 1.00 86.75 83 THR A CA 1
ATOM 595 C C . THR A 1 83 ? 6.083 2.111 7.977 1.00 86.75 83 THR A C 1
ATOM 597 O O . THR A 1 83 ? 6.036 1.381 8.962 1.00 86.75 83 THR A O 1
ATOM 600 N N . THR A 1 84 ? 6.519 1.685 6.793 1.00 93.75 84 THR A N 1
ATOM 601 C CA . THR A 1 84 ? 6.906 0.304 6.502 1.00 93.75 84 THR A CA 1
ATOM 602 C C . THR A 1 84 ? 7.992 0.263 5.432 1.00 93.75 84 THR A C 1
ATOM 604 O O . THR A 1 84 ? 8.249 1.255 4.748 1.00 93.75 84 THR A O 1
ATOM 607 N N . SER A 1 85 ? 8.635 -0.889 5.284 1.00 96.12 85 SER A N 1
ATOM 608 C CA . SER A 1 85 ? 9.607 -1.134 4.220 1.00 96.12 85 SER A CA 1
ATOM 609 C C . SER A 1 85 ? 8.933 -1.819 3.040 1.00 96.12 85 SER A C 1
ATOM 611 O O . SER A 1 85 ? 8.230 -2.818 3.194 1.00 96.12 85 SER A O 1
ATOM 613 N N . PHE A 1 86 ? 9.199 -1.308 1.844 1.00 97.75 86 PHE A N 1
ATOM 614 C CA . PHE A 1 86 ? 8.666 -1.826 0.596 1.00 97.75 86 PHE A CA 1
ATOM 615 C C . PHE A 1 86 ? 9.715 -2.658 -0.134 1.00 97.75 86 PHE A C 1
ATOM 617 O O . PHE A 1 86 ? 10.852 -2.231 -0.310 1.00 97.75 86 PHE A O 1
ATOM 624 N N . THR A 1 87 ? 9.318 -3.825 -0.626 1.00 98.25 87 THR A N 1
ATOM 625 C CA . THR A 1 87 ? 10.087 -4.598 -1.603 1.00 98.25 87 THR A CA 1
ATOM 626 C C . THR A 1 87 ? 9.601 -4.230 -2.997 1.00 98.25 87 THR A C 1
ATOM 628 O O . THR A 1 87 ? 8.473 -4.547 -3.373 1.00 98.25 87 THR A O 1
ATOM 631 N N . VAL A 1 88 ? 10.448 -3.558 -3.771 1.00 97.25 88 VAL A N 1
ATOM 632 C CA . VAL A 1 88 ? 10.175 -3.167 -5.155 1.00 97.25 88 VAL A CA 1
ATOM 633 C C . VAL A 1 88 ? 10.850 -4.161 -6.082 1.00 97.25 88 VAL A C 1
ATOM 635 O O . VAL A 1 88 ? 12.066 -4.302 -6.050 1.00 97.25 88 VAL A O 1
ATOM 638 N N . THR A 1 89 ? 10.074 -4.835 -6.922 1.00 97.50 89 THR A N 1
ATOM 639 C CA . THR A 1 89 ? 10.561 -5.794 -7.915 1.00 97.50 89 THR A CA 1
ATOM 640 C C . THR A 1 89 ? 10.252 -5.298 -9.317 1.00 97.50 89 THR A C 1
ATOM 642 O O . THR A 1 89 ? 9.085 -5.094 -9.653 1.00 97.50 89 THR A O 1
ATOM 645 N N . THR A 1 90 ? 11.283 -5.157 -10.144 1.00 95.69 90 THR A N 1
ATOM 646 C CA . THR A 1 90 ? 11.163 -4.828 -11.566 1.00 95.69 90 THR A CA 1
ATOM 647 C C . THR A 1 90 ? 11.383 -6.086 -12.393 1.00 95.69 90 THR A C 1
ATOM 649 O O . THR A 1 90 ? 12.397 -6.768 -12.247 1.00 95.69 90 THR A O 1
ATOM 652 N N . ALA A 1 91 ? 10.439 -6.383 -13.280 1.00 93.31 91 ALA A N 1
ATOM 653 C CA . ALA A 1 91 ? 10.503 -7.482 -14.230 1.00 93.31 91 ALA A CA 1
ATOM 654 C C . ALA A 1 91 ? 10.329 -6.951 -15.655 1.00 93.31 91 ALA A C 1
ATOM 656 O O . ALA A 1 91 ? 9.503 -6.071 -15.908 1.00 93.31 91 ALA A O 1
ATOM 657 N N . VAL A 1 92 ? 11.094 -7.513 -16.587 1.00 90.50 92 VAL A N 1
ATOM 658 C CA . VAL A 1 92 ? 11.081 -7.122 -17.997 1.00 90.50 92 VAL A CA 1
ATOM 659 C C . VAL A 1 92 ? 10.775 -8.351 -18.840 1.00 90.50 92 VAL A C 1
ATOM 661 O O . VAL A 1 92 ? 11.401 -9.393 -18.672 1.00 90.50 92 VAL A O 1
ATOM 664 N N . GLY A 1 93 ? 9.798 -8.235 -19.733 1.00 88.00 93 GLY A N 1
ATOM 665 C CA . GLY A 1 93 ? 9.481 -9.241 -20.741 1.00 88.00 93 GLY A CA 1
ATOM 666 C C . GLY A 1 93 ? 9.697 -8.675 -22.138 1.00 88.00 93 GLY A C 1
ATOM 667 O O . GLY A 1 93 ? 9.246 -7.569 -22.427 1.00 88.00 93 GLY A O 1
ATOM 668 N N . ALA A 1 94 ? 10.367 -9.420 -23.011 1.00 84.31 94 ALA A N 1
ATOM 669 C CA . ALA A 1 94 ? 10.484 -9.054 -24.417 1.00 84.31 94 ALA A CA 1
ATOM 670 C C . ALA A 1 94 ? 9.234 -9.500 -25.193 1.00 84.31 94 ALA A C 1
ATOM 672 O O . ALA A 1 94 ? 8.684 -10.573 -24.941 1.00 84.31 94 ALA A O 1
ATOM 673 N N . GLY A 1 95 ? 8.790 -8.676 -26.137 1.00 82.06 95 GLY A N 1
ATOM 674 C CA . GLY A 1 95 ? 7.734 -9.000 -27.097 1.00 82.06 95 GLY A CA 1
ATOM 675 C C . GLY A 1 95 ? 8.169 -8.610 -28.506 1.00 82.06 95 GLY A C 1
ATOM 676 O O . GLY A 1 95 ? 9.162 -7.913 -28.663 1.00 82.06 95 GLY A O 1
ATOM 677 N N . ALA A 1 96 ? 7.442 -9.050 -29.536 1.00 78.75 96 ALA A N 1
ATOM 678 C CA . ALA A 1 96 ? 7.865 -8.870 -30.930 1.00 78.75 96 ALA A CA 1
ATOM 679 C C . ALA A 1 96 ? 7.884 -7.403 -31.412 1.00 78.75 96 ALA A C 1
ATOM 681 O O . ALA A 1 96 ? 8.702 -7.063 -32.256 1.00 78.75 96 ALA A O 1
ATOM 682 N N . ALA A 1 97 ? 7.005 -6.544 -30.881 1.00 82.69 97 ALA A N 1
ATOM 683 C CA . ALA A 1 97 ? 6.892 -5.126 -31.269 1.00 82.69 97 ALA A CA 1
ATOM 684 C C . ALA A 1 97 ? 7.061 -4.140 -30.095 1.00 82.69 97 ALA A C 1
ATOM 686 O O . ALA A 1 97 ? 7.166 -2.927 -30.277 1.00 82.69 97 ALA A O 1
ATOM 687 N N . SER A 1 98 ? 7.039 -4.654 -28.866 1.00 87.25 98 SER A N 1
ATOM 688 C CA . SER A 1 98 ? 7.185 -3.864 -27.649 1.00 87.25 98 SER A CA 1
ATOM 689 C C . SER A 1 98 ? 7.756 -4.731 -26.547 1.00 87.25 98 SER A C 1
ATOM 691 O O . SER A 1 98 ? 7.375 -5.898 -26.426 1.00 87.25 98 SER A O 1
ATOM 693 N N . ASN A 1 99 ? 8.567 -4.141 -25.685 1.00 89.00 99 ASN A N 1
ATOM 694 C CA . ASN A 1 99 ? 8.951 -4.763 -24.434 1.00 89.00 99 ASN A CA 1
ATOM 695 C C . ASN A 1 99 ? 7.960 -4.372 -23.326 1.00 89.00 99 ASN A C 1
ATOM 697 O O . ASN A 1 99 ? 7.394 -3.281 -23.334 1.00 89.00 99 ASN A O 1
ATOM 701 N N . ARG A 1 100 ? 7.739 -5.259 -22.358 1.00 91.00 100 ARG A N 1
ATOM 702 C CA . ARG A 1 100 ? 6.857 -5.045 -21.208 1.00 91.00 100 ARG A CA 1
ATOM 703 C C . ARG A 1 100 ? 7.690 -4.863 -19.952 1.00 91.00 100 ARG A C 1
ATOM 705 O O . ARG A 1 100 ? 8.462 -5.750 -19.599 1.00 91.00 100 ARG A O 1
ATOM 712 N N . VAL A 1 101 ? 7.470 -3.769 -19.240 1.00 92.56 101 VAL A N 1
ATOM 713 C CA . VAL A 1 101 ? 8.036 -3.531 -17.912 1.00 92.56 101 VAL A CA 1
ATOM 714 C C . VAL A 1 101 ? 6.923 -3.669 -16.884 1.00 92.56 101 VAL A C 1
ATOM 716 O O . VAL A 1 101 ? 5.849 -3.092 -17.037 1.00 92.56 101 VAL A O 1
ATOM 719 N N . GLN A 1 102 ? 7.170 -4.450 -15.840 1.00 95.56 102 GLN A N 1
ATOM 720 C CA . GLN A 1 102 ? 6.280 -4.609 -14.699 1.00 95.56 102 GLN A CA 1
ATOM 721 C C . GLN A 1 102 ? 7.040 -4.243 -13.432 1.00 95.56 102 GLN A C 1
ATOM 723 O O . GLN A 1 102 ? 8.109 -4.790 -13.170 1.00 95.56 102 GLN A O 1
ATOM 728 N N . VAL A 1 103 ? 6.456 -3.369 -12.621 1.00 96.88 103 VAL A N 1
ATOM 729 C CA . VAL A 1 103 ? 6.959 -3.040 -11.290 1.00 96.88 103 VAL A CA 1
ATOM 730 C C . VAL A 1 103 ? 5.943 -3.512 -10.263 1.00 96.88 103 VAL A C 1
ATOM 732 O O . VAL A 1 103 ? 4.755 -3.211 -10.352 1.00 96.88 103 VAL A O 1
ATOM 735 N N . THR A 1 104 ? 6.417 -4.290 -9.296 1.00 98.00 104 THR A N 1
ATOM 736 C CA . THR A 1 104 ? 5.627 -4.807 -8.178 1.00 98.00 104 THR A CA 1
ATOM 737 C C . THR A 1 104 ? 6.196 -4.253 -6.886 1.00 98.00 104 THR A C 1
ATOM 739 O O . THR A 1 104 ? 7.354 -4.503 -6.575 1.00 98.00 104 THR A O 1
ATOM 742 N N . VAL A 1 105 ? 5.390 -3.520 -6.129 1.00 98.00 105 VAL A N 1
ATOM 743 C CA . VAL A 1 105 ? 5.747 -3.002 -4.808 1.00 98.00 105 VAL A CA 1
ATOM 744 C C . VAL A 1 105 ? 4.960 -3.786 -3.771 1.00 98.00 105 VAL A C 1
ATOM 746 O O . VAL A 1 105 ? 3.733 -3.755 -3.790 1.00 98.00 105 VAL A O 1
ATOM 749 N N . ALA A 1 106 ? 5.646 -4.511 -2.895 1.00 98.06 106 ALA A N 1
ATOM 750 C CA . ALA A 1 106 ? 5.043 -5.356 -1.868 1.00 98.06 106 ALA A CA 1
ATOM 751 C C . ALA A 1 106 ? 5.508 -4.944 -0.469 1.00 98.06 106 ALA A C 1
ATOM 753 O O . ALA A 1 106 ? 6.658 -4.550 -0.289 1.00 98.06 106 ALA A O 1
ATOM 754 N N . TRP A 1 107 ? 4.621 -5.045 0.516 1.00 97.81 107 TRP A N 1
ATOM 755 C CA . TRP A 1 107 ? 4.929 -4.787 1.922 1.00 97.81 107 TRP A CA 1
ATOM 756 C C . TRP A 1 107 ? 4.004 -5.589 2.834 1.00 97.81 107 TRP A C 1
ATOM 758 O O . TRP A 1 107 ? 3.017 -6.179 2.384 1.00 97.81 107 TRP A O 1
ATOM 768 N N . THR A 1 108 ? 4.328 -5.588 4.121 1.00 96.56 108 THR A N 1
ATOM 769 C CA . THR A 1 108 ? 3.480 -6.137 5.178 1.00 96.56 108 THR A CA 1
ATOM 770 C C . THR A 1 108 ? 2.902 -4.975 5.978 1.00 96.56 108 THR A C 1
ATOM 772 O O . THR A 1 108 ? 3.653 -4.095 6.407 1.00 96.56 108 THR A O 1
ATOM 775 N N . ASP A 1 109 ? 1.579 -4.945 6.138 1.00 93.56 109 ASP A N 1
ATOM 776 C CA . ASP A 1 109 ? 0.891 -3.910 6.913 1.00 93.56 109 ASP A CA 1
ATOM 777 C C . ASP A 1 109 ? 0.985 -4.155 8.432 1.00 93.56 109 ASP A C 1
ATOM 779 O O . ASP A 1 109 ? 1.487 -5.178 8.909 1.00 93.56 109 ASP A O 1
ATOM 783 N N . ALA A 1 110 ? 0.467 -3.213 9.221 1.00 88.44 110 ALA A N 1
ATOM 784 C CA . ALA A 1 110 ? 0.470 -3.291 10.683 1.00 88.44 110 ALA A CA 1
ATOM 785 C C . ALA A 1 110 ? -0.377 -4.445 11.268 1.00 88.44 110 ALA A C 1
ATOM 787 O O . ALA A 1 110 ? -0.340 -4.679 12.476 1.00 88.44 110 ALA A O 1
ATOM 788 N N . GLN A 1 111 ? -1.165 -5.152 10.452 1.00 91.12 111 GLN A N 1
ATOM 789 C CA . GLN A 1 111 ? -1.912 -6.351 10.841 1.00 91.12 111 GLN A CA 1
ATOM 790 C C . GLN A 1 111 ? -1.191 -7.638 10.419 1.00 91.12 111 GLN A C 1
ATOM 792 O O . GLN A 1 111 ? -1.755 -8.726 10.542 1.00 91.12 111 GLN A O 1
ATOM 797 N N . ASN A 1 112 ? 0.058 -7.524 9.958 1.00 92.75 112 ASN A N 1
ATOM 798 C CA . ASN A 1 112 ? 0.851 -8.619 9.418 1.00 92.75 112 ASN A CA 1
ATOM 799 C C . ASN A 1 112 ? 0.235 -9.242 8.148 1.00 92.75 112 ASN A C 1
ATOM 801 O O . ASN A 1 112 ? 0.482 -10.410 7.843 1.00 92.75 112 ASN A O 1
ATOM 805 N N . ALA A 1 113 ? -0.573 -8.477 7.406 1.00 94.50 113 ALA A N 1
ATOM 806 C CA . ALA A 1 113 ? -1.131 -8.902 6.132 1.00 94.50 113 ALA A CA 1
ATOM 807 C C . ALA A 1 113 ? -0.283 -8.380 4.963 1.00 94.50 113 ALA A C 1
ATOM 809 O O . ALA A 1 113 ? 0.179 -7.238 4.936 1.00 94.50 113 ALA A O 1
ATOM 810 N N . GLY A 1 114 ? -0.055 -9.255 3.981 1.00 96.25 114 GLY A N 1
ATOM 811 C CA . GLY A 1 114 ? 0.721 -8.928 2.789 1.00 96.25 114 GLY A CA 1
ATOM 812 C C . GLY A 1 114 ? -0.089 -8.084 1.809 1.00 96.25 114 GLY A C 1
ATOM 813 O O . GLY A 1 114 ? -1.133 -8.516 1.320 1.00 96.25 114 GLY A O 1
ATOM 814 N N 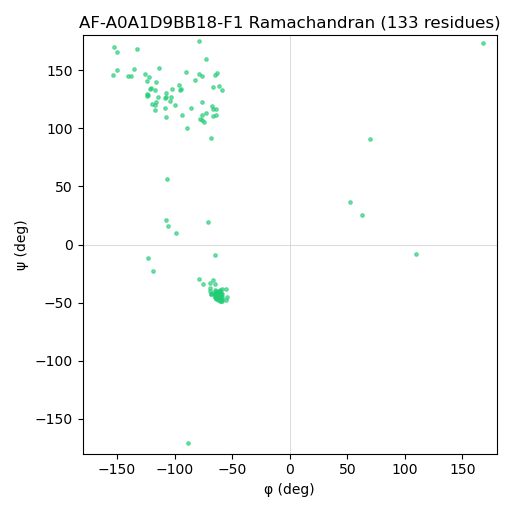. GLN A 1 115 ? 0.429 -6.910 1.468 1.00 97.38 115 GLN A N 1
ATOM 815 C CA . GLN A 1 115 ? -0.140 -5.995 0.485 1.00 97.38 115 GLN A CA 1
ATOM 816 C C . GLN A 1 115 ? 0.788 -5.892 -0.729 1.00 97.38 115 GLN A C 1
ATOM 818 O O . GLN A 1 115 ? 2.004 -6.076 -0.630 1.00 97.38 115 GLN A O 1
ATOM 823 N N . ARG A 1 116 ? 0.219 -5.603 -1.904 1.00 97.56 116 ARG A N 1
ATOM 824 C CA . ARG A 1 116 ? 1.015 -5.309 -3.100 1.00 97.56 116 ARG A CA 1
ATOM 825 C C . ARG A 1 116 ? 0.310 -4.355 -4.053 1.00 97.56 116 ARG A C 1
ATOM 827 O O . ARG A 1 116 ? -0.911 -4.387 -4.180 1.00 97.56 116 ARG A O 1
ATOM 834 N N . VAL A 1 117 ? 1.107 -3.588 -4.782 1.00 97.81 117 VAL A N 1
ATOM 835 C CA . VAL A 1 117 ? 0.707 -2.769 -5.927 1.00 97.81 117 VAL A CA 1
ATOM 836 C C . VAL A 1 117 ? 1.509 -3.233 -7.136 1.00 97.81 117 VAL A C 1
ATOM 838 O O . VAL A 1 117 ? 2.719 -3.433 -7.042 1.00 97.81 117 VAL A O 1
ATOM 841 N N . VAL A 1 118 ? 0.839 -3.418 -8.271 1.00 97.56 118 VAL A N 1
ATOM 842 C CA . VAL A 1 118 ? 1.477 -3.808 -9.532 1.00 97.56 118 VAL A CA 1
ATOM 843 C C . VAL A 1 118 ? 1.129 -2.773 -10.585 1.00 97.56 118 VAL A C 1
ATOM 845 O O . VAL A 1 118 ? -0.043 -2.472 -10.795 1.00 97.56 118 VAL A O 1
ATOM 848 N N . VAL A 1 119 ? 2.149 -2.248 -11.254 1.00 97.12 119 VAL A N 1
ATOM 849 C CA . VAL A 1 119 ? 2.005 -1.347 -12.398 1.00 97.12 119 VAL A CA 1
ATOM 850 C C . VAL A 1 119 ? 2.784 -1.904 -13.578 1.00 97.12 119 VAL A C 1
ATOM 852 O O . VAL A 1 119 ? 3.806 -2.575 -13.414 1.00 97.12 119 VAL A O 1
ATOM 855 N N . MET A 1 120 ? 2.271 -1.668 -14.780 1.00 94.44 120 MET A N 1
ATOM 856 C CA . MET A 1 120 ? 2.799 -2.257 -16.004 1.00 94.44 120 MET A CA 1
ATOM 857 C C . MET A 1 120 ? 2.823 -1.208 -17.106 1.00 94.44 120 MET A C 1
ATOM 859 O O . MET A 1 120 ? 1.934 -0.362 -17.179 1.00 94.44 120 MET A O 1
ATOM 863 N N . SER A 1 121 ? 3.833 -1.280 -17.965 1.00 91.44 121 SER A N 1
ATOM 864 C CA . SER A 1 121 ? 3.950 -0.442 -19.152 1.00 91.44 121 SER A CA 1
ATOM 865 C C . SER A 1 121 ? 4.483 -1.251 -20.327 1.00 91.44 121 SER A C 1
ATOM 867 O O . SER A 1 121 ? 5.323 -2.140 -20.162 1.00 91.44 121 SER A O 1
ATOM 869 N N . ASN A 1 122 ? 3.995 -0.920 -21.518 1.00 91.25 122 ASN A N 1
ATOM 870 C CA . ASN A 1 122 ? 4.496 -1.429 -22.784 1.00 91.25 122 ASN A CA 1
ATOM 871 C C . ASN A 1 122 ? 5.335 -0.333 -23.440 1.00 91.25 122 ASN A C 1
ATOM 873 O O . ASN A 1 122 ? 4.851 0.772 -23.679 1.00 91.25 122 ASN A O 1
ATOM 877 N N . VAL A 1 123 ? 6.587 -0.650 -23.746 1.00 87.12 123 VAL A N 1
ATOM 878 C CA . VAL A 1 123 ? 7.529 0.245 -24.413 1.00 87.12 123 VAL A CA 1
ATOM 879 C C . VAL A 1 123 ? 7.714 -0.258 -25.841 1.00 87.12 123 VAL A C 1
ATOM 881 O O . VAL A 1 123 ? 8.284 -1.339 -26.020 1.00 87.12 123 VAL A O 1
ATOM 884 N N . PRO A 1 124 ? 7.205 0.455 -26.861 1.00 84.50 124 PRO A N 1
ATOM 885 C CA . PRO A 1 124 ? 7.408 0.060 -28.248 1.00 84.50 124 PRO A CA 1
ATOM 886 C C . PRO A 1 124 ? 8.895 0.114 -28.595 1.00 84.50 124 PRO A C 1
ATOM 888 O O . PRO A 1 124 ? 9.635 0.958 -28.084 1.00 84.50 124 PRO A O 1
ATOM 891 N N . HIS A 1 125 ? 9.333 -0.775 -29.481 1.00 78.75 125 HIS A N 1
ATOM 892 C CA . HIS A 1 125 ? 10.653 -0.627 -30.086 1.00 78.75 125 HIS A CA 1
ATOM 893 C C . HIS A 1 125 ? 10.672 0.650 -30.930 1.00 78.75 125 HIS A C 1
ATOM 895 O O . HIS A 1 125 ? 9.661 1.033 -31.523 1.00 78.75 125 HIS A O 1
ATOM 901 N N . ASN A 1 126 ? 11.805 1.340 -30.990 1.00 67.31 126 ASN A N 1
ATOM 902 C CA . ASN A 1 126 ? 11.944 2.532 -31.816 1.00 67.31 126 ASN A CA 1
ATOM 903 C C . ASN A 1 126 ? 11.895 2.150 -33.310 1.00 67.31 126 ASN A C 1
ATOM 905 O O . ASN A 1 126 ? 12.918 1.903 -33.937 1.00 67.31 126 ASN A O 1
ATOM 909 N N . ALA A 1 127 ? 10.714 2.162 -33.928 1.00 55.91 127 ALA A N 1
ATOM 910 C CA . ALA A 1 127 ? 10.547 1.944 -35.373 1.00 55.91 127 ALA A CA 1
ATOM 911 C C . ALA A 1 127 ? 11.057 3.123 -36.248 1.00 55.91 127 ALA A C 1
ATOM 913 O O . ALA A 1 127 ? 10.661 3.265 -37.400 1.00 55.91 127 ALA A O 1
ATOM 914 N N . GLY A 1 128 ? 11.912 3.994 -35.699 1.00 50.88 128 GLY A N 1
ATOM 915 C CA . GLY A 1 128 ? 12.313 5.290 -36.260 1.00 50.88 128 GLY A CA 1
ATOM 916 C C . GLY A 1 128 ? 13.738 5.365 -36.812 1.00 50.88 128 GLY A C 1
ATOM 917 O O . GLY A 1 128 ? 14.275 6.459 -36.928 1.00 50.88 128 GLY A O 1
ATOM 918 N N . ALA A 1 129 ? 14.358 4.234 -37.152 1.00 50.72 129 ALA A N 1
ATOM 919 C CA . ALA A 1 129 ? 15.538 4.197 -38.019 1.00 50.72 129 ALA A CA 1
ATOM 920 C C . ALA A 1 129 ? 15.136 3.659 -39.404 1.00 50.72 129 ALA A C 1
ATOM 922 O O . ALA A 1 129 ? 15.649 2.645 -39.866 1.00 50.72 129 ALA A O 1
ATOM 923 N N . VAL A 1 130 ? 14.158 4.303 -40.047 1.00 55.84 130 VAL A N 1
ATOM 924 C CA . VAL A 1 130 ? 13.774 4.010 -41.434 1.00 55.84 130 VAL A CA 1
ATOM 925 C C . VAL A 1 130 ? 14.031 5.252 -42.285 1.00 55.84 130 VAL A C 1
ATOM 927 O O . VAL A 1 130 ? 13.390 6.281 -42.101 1.00 55.84 130 VAL A O 1
ATOM 930 N N . ALA A 1 131 ? 14.973 5.079 -43.218 1.00 47.84 131 ALA A N 1
ATOM 931 C CA . ALA A 1 131 ? 15.321 5.906 -44.374 1.00 47.84 131 ALA A CA 1
ATOM 932 C C . ALA A 1 131 ? 15.981 7.277 -44.117 1.00 47.84 131 ALA A C 1
ATOM 934 O O . ALA A 1 131 ? 15.335 8.322 -44.122 1.00 47.84 131 ALA A O 1
ATOM 935 N N . ALA A 1 132 ? 17.319 7.285 -44.072 1.00 56.44 132 ALA A N 1
ATOM 936 C CA . ALA A 1 132 ? 18.042 8.369 -44.736 1.00 56.44 132 ALA A CA 1
ATOM 937 C C . ALA A 1 132 ? 17.648 8.351 -46.231 1.00 56.44 132 ALA A C 1
ATOM 939 O O . ALA A 1 132 ? 17.624 7.261 -46.816 1.00 56.44 132 ALA A O 1
ATOM 940 N N . PRO A 1 133 ? 17.301 9.491 -46.855 1.00 59.72 133 PRO A N 1
ATOM 941 C CA . PRO A 1 133 ? 17.046 9.519 -48.290 1.00 59.72 133 PRO A CA 1
ATOM 942 C C . PRO A 1 133 ? 18.327 9.114 -49.042 1.00 59.72 133 PRO A C 1
ATOM 944 O O . PRO A 1 133 ? 19.413 9.562 -48.660 1.00 59.72 133 PRO A O 1
ATOM 947 N N . PRO A 1 134 ? 18.250 8.256 -50.075 1.00 65.69 134 PRO A N 1
ATOM 948 C CA . PRO A 1 134 ? 19.397 8.023 -50.937 1.00 65.69 134 PRO A CA 1
ATOM 949 C C . PRO A 1 134 ? 19.698 9.302 -51.732 1.00 65.69 134 PRO A C 1
ATOM 951 O O . PRO A 1 134 ? 18.836 9.747 -52.481 1.00 65.69 134 PRO A O 1
ATOM 954 N N . SER A 1 135 ? 20.913 9.831 -51.514 1.00 64.44 135 SER A N 1
ATOM 955 C CA . SER A 1 135 ? 21.679 10.831 -52.298 1.00 64.44 135 SER A CA 1
ATOM 956 C C . SER A 1 135 ? 20.914 11.976 -52.958 1.00 64.44 135 SER A C 1
ATOM 958 O O . SER A 1 135 ? 20.258 11.722 -53.990 1.00 64.44 135 SER A O 1
#